Protein AF-A0A067N6C0-F1 (afdb_monomer)

Foldseek 3Di:
DDPPDCPPCPQFAPPPPPRDHDPDNLVSVQCCQCPVNVVNVVCLVVQHFSRAASDPPGRDTHSDPVVNLVCCCPVVVDDNVD

Sequence (82 aa):
MEVHYATYHTHVCAWDRCNKIFPDERLLDLHFSECHDPLTAVRKERGERTFSCHLATCPRLFQTPKGRRLHLISAHGFPKQY

Mean predicted aligned error: 6.68 Å

pLDDT: mean 85.38, std 14.49, range [41.66, 96.19]

Secondary structure (DSSP, 8-state):
--SSSSSSSTTB--STTT--B-SSHHHHHHHHHHHT-HHHHHHHHT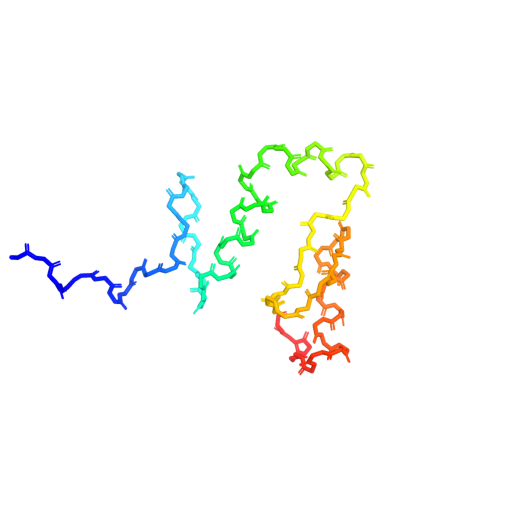T---EE-SSTT---EESSHHHHHHHHHHHH---TT-

Solvent-accessible surface area (backbone atoms only — not comparable to full-atom values): 5180 Å² total; per-residue (Å²): 140,85,94,79,76,68,87,88,60,78,28,50,44,84,53,88,94,59,70,47,76,40,98,40,62,65,56,35,52,49,47,43,48,67,74,68,36,68,66,47,54,56,39,48,76,73,66,39,60,69,43,66,48,82,50,89,91,43,91,53,62,19,75,41,72,67,60,43,52,53,45,40,32,73,77,66,66,42,62,93,84,112

Nearest PDB structures (foldseek):
  4m9e-assembly1_A  TM=4.845E-01  e=9.810E-03  Mus musculus
  6b0r-assembly1_D  TM=4.710E-01  e=1.327E-02  Homo sapiens
  6blw-assembly1_A  TM=4.746E-01  e=2.252E-02  Homo sapiens
  6wmi-assembly2_D  TM=4.932E-01  e=2.252E-02  Homo sapiens
  5ke8-assembly1_A  TM=4.397E-01  e=1.936E-02  Mus musculus

InterPro domains:
  IPR013087 Zinc finger C2H2-type [PS00028] (13-36)
  IPR013087 Zinc finger C2H2-type [PS00028] (53-76)
  IPR013087 Zinc finger C2H2-type [SM00355] (11-36)
  IPR013087 Zinc finger C2H2-type [SM00355] (51-76)
  IPR039258 Zinc finger protein 511 [PTHR21354] (2-82)

Structure (mmCIF, N/CA/C/O backbone):
data_AF-A0A067N6C0-F1
#
_entry.id   AF-A0A067N6C0-F1
#
loop_
_atom_site.group_PDB
_atom_site.id
_atom_site.type_symbol
_atom_site.label_atom_id
_atom_site.label_alt_id
_atom_site.label_comp_id
_atom_site.label_asym_id
_atom_site.label_entity_id
_atom_site.label_seq_id
_atom_site.pdbx_PDB_ins_code
_atom_site.Cartn_x
_atom_site.Cartn_y
_atom_site.Cartn_z
_atom_site.occupancy
_atom_site.B_iso_or_equiv
_atom_site.auth_seq_id
_atom_site.auth_comp_id
_atom_site.auth_asym_id
_atom_site.auth_atom_id
_atom_site.pdbx_PDB_model_num
ATOM 1 N N . MET A 1 1 ? -1.147 -22.240 -28.997 1.00 46.41 1 MET A N 1
ATOM 2 C CA . MET A 1 1 ? -0.040 -22.244 -28.016 1.00 46.41 1 MET A CA 1
ATOM 3 C C . MET A 1 1 ? -0.029 -20.823 -27.492 1.00 46.41 1 MET A C 1
ATOM 5 O O . MET A 1 1 ? 0.100 -19.940 -28.310 1.00 46.41 1 MET A O 1
ATOM 9 N N . GLU A 1 2 ? -0.587 -20.519 -26.327 1.00 48.16 2 GLU A N 1
ATOM 10 C CA . GLU A 1 2 ? 0.199 -20.247 -25.117 1.00 48.16 2 GLU A CA 1
ATOM 11 C C . GLU A 1 2 ? -0.795 -20.003 -23.963 1.00 48.16 2 GLU A C 1
ATOM 13 O O . GLU A 1 2 ? -1.001 -18.887 -23.509 1.00 48.16 2 GLU A O 1
ATOM 18 N N . VAL A 1 3 ? -1.490 -21.052 -23.518 1.00 47.28 3 VAL A N 1
ATOM 19 C CA . VAL A 1 3 ? -2.416 -20.972 -22.364 1.00 47.28 3 VAL A CA 1
ATOM 20 C C . VAL A 1 3 ? -1.796 -21.660 -21.139 1.00 47.28 3 VAL A C 1
ATOM 22 O O . VAL A 1 3 ? -2.496 -22.172 -20.278 1.00 47.28 3 VAL A O 1
ATOM 25 N N . HIS A 1 4 ? -0.460 -21.733 -21.069 1.00 49.75 4 HIS A N 1
ATOM 26 C CA . HIS A 1 4 ? 0.216 -22.592 -20.088 1.00 49.75 4 HIS A CA 1
ATOM 27 C C . HIS A 1 4 ? 1.510 -22.042 -19.461 1.00 49.75 4 HIS A C 1
ATOM 29 O O . HIS A 1 4 ? 2.317 -22.826 -18.974 1.00 49.75 4 HIS A O 1
ATOM 35 N N . TYR A 1 5 ? 1.706 -20.717 -19.407 1.00 41.66 5 TYR A N 1
ATOM 36 C CA . TYR A 1 5 ? 2.869 -20.122 -18.714 1.00 41.66 5 TYR A CA 1
ATOM 37 C C . TYR A 1 5 ? 2.552 -18.985 -17.724 1.00 41.66 5 TYR A C 1
ATOM 39 O O . TYR A 1 5 ? 3.465 -18.368 -17.184 1.00 41.66 5 TYR A O 1
ATOM 47 N N . ALA A 1 6 ? 1.278 -18.702 -17.431 1.00 47.69 6 ALA A N 1
ATOM 48 C CA . ALA A 1 6 ? 0.893 -17.524 -16.639 1.00 47.69 6 ALA A CA 1
ATOM 49 C C . ALA A 1 6 ? 0.762 -17.761 -15.118 1.00 47.69 6 ALA A C 1
ATOM 51 O O . ALA A 1 6 ? 0.388 -16.850 -14.381 1.00 47.69 6 ALA A O 1
ATOM 52 N N . THR A 1 7 ? 1.057 -18.965 -14.622 1.00 44.47 7 THR A N 1
ATOM 53 C CA . THR A 1 7 ? 0.645 -19.364 -13.260 1.00 44.47 7 THR A CA 1
ATOM 54 C C . THR A 1 7 ? 1.763 -19.365 -12.213 1.00 44.47 7 THR A C 1
ATOM 56 O O . THR A 1 7 ? 1.483 -19.587 -11.042 1.00 44.47 7 THR A O 1
ATOM 59 N N . TYR A 1 8 ? 3.010 -19.062 -12.596 1.00 45.28 8 TYR A N 1
ATOM 60 C CA . TYR A 1 8 ? 4.146 -18.926 -11.662 1.00 45.28 8 TYR A CA 1
ATOM 61 C C . TYR A 1 8 ? 4.799 -17.525 -11.674 1.00 45.28 8 TYR A C 1
ATOM 63 O O . TYR A 1 8 ? 5.802 -17.310 -11.000 1.00 45.28 8 TYR A O 1
ATOM 71 N N . HIS A 1 9 ? 4.240 -16.571 -12.433 1.00 53.59 9 HIS A N 1
ATOM 72 C CA . HIS A 1 9 ? 4.817 -15.239 -12.709 1.00 53.59 9 HIS A CA 1
ATOM 73 C C . HIS A 1 9 ? 3.807 -14.080 -12.547 1.00 53.59 9 HIS A C 1
ATOM 75 O O . HIS A 1 9 ? 4.060 -12.968 -13.000 1.00 53.59 9 HIS A O 1
ATOM 81 N N . THR A 1 10 ? 2.638 -14.310 -11.948 1.00 68.38 10 THR A N 1
ATOM 82 C CA . THR A 1 10 ? 1.469 -13.441 -12.177 1.00 68.38 10 THR A CA 1
ATOM 83 C C . THR A 1 10 ? 1.574 -12.058 -11.522 1.00 68.38 10 THR A C 1
ATOM 85 O O . THR A 1 10 ? 1.084 -11.089 -12.088 1.00 68.38 10 THR A O 1
ATOM 88 N N . HIS A 1 11 ? 2.261 -11.931 -10.379 1.00 83.06 11 HIS A N 1
ATOM 89 C CA . HIS A 1 11 ? 2.398 -10.656 -9.654 1.00 83.06 11 HIS A CA 1
ATOM 90 C C . HIS A 1 11 ? 3.867 -10.297 -9.383 1.00 83.06 11 HIS A C 1
ATOM 92 O O . HIS A 1 11 ? 4.265 -9.994 -8.255 1.00 83.06 11 HIS A O 1
ATOM 98 N N . VAL A 1 12 ? 4.697 -10.372 -10.424 1.00 87.44 12 VAL A N 1
ATOM 99 C CA . VAL A 1 12 ? 6.107 -9.960 -10.374 1.00 87.44 12 VAL A CA 1
ATOM 100 C C . VAL A 1 12 ? 6.247 -8.540 -10.912 1.00 87.44 12 VAL A C 1
ATOM 102 O O . VAL A 1 12 ? 5.695 -8.200 -11.956 1.00 87.44 12 VAL A O 1
ATOM 105 N N . CYS A 1 13 ? 7.014 -7.700 -10.220 1.00 89.56 13 CYS A N 1
ATOM 106 C CA . CYS A 1 13 ? 7.353 -6.379 -10.727 1.00 89.56 13 CYS A CA 1
ATOM 107 C C . CYS A 1 13 ? 8.291 -6.497 -11.934 1.00 89.56 13 CYS A C 1
ATOM 109 O O . CYS A 1 13 ? 9.452 -6.880 -11.789 1.00 89.56 13 CYS A O 1
ATOM 111 N N . ALA A 1 14 ? 7.784 -6.117 -13.109 1.00 86.81 14 ALA A N 1
ATOM 112 C CA . ALA A 1 14 ? 8.518 -6.119 -14.373 1.00 86.81 14 ALA A CA 1
ATOM 113 C C . ALA A 1 14 ? 9.470 -4.917 -14.546 1.00 86.81 14 ALA A C 1
ATOM 115 O O . ALA A 1 14 ? 10.080 -4.764 -15.602 1.00 86.81 14 ALA A O 1
ATOM 116 N N . TRP A 1 15 ? 9.591 -4.046 -13.537 1.00 84.06 15 TRP A N 1
ATOM 117 C CA . TRP A 1 15 ? 10.515 -2.916 -13.592 1.00 84.06 15 TRP A CA 1
ATOM 118 C C . TRP A 1 15 ? 11.965 -3.404 -13.591 1.00 84.06 15 TRP A C 1
ATOM 120 O O . TRP A 1 15 ? 12.322 -4.304 -12.820 1.00 84.06 15 TRP A O 1
ATOM 130 N N . ASP A 1 16 ? 12.804 -2.786 -14.427 1.00 85.25 16 ASP A N 1
ATOM 131 C CA . ASP A 1 16 ? 14.215 -3.150 -14.560 1.00 85.25 16 ASP A CA 1
ATOM 132 C C . ASP A 1 16 ? 14.900 -3.183 -13.185 1.00 85.25 16 ASP A C 1
ATOM 134 O O . ASP A 1 16 ? 14.769 -2.265 -12.374 1.00 85.25 16 ASP A O 1
ATOM 138 N N . ARG A 1 17 ? 15.600 -4.285 -12.901 1.00 84.62 17 ARG A N 1
ATOM 139 C CA . ARG A 1 17 ? 16.277 -4.562 -11.618 1.00 84.62 17 ARG A CA 1
ATOM 140 C C . ARG A 1 17 ? 15.391 -4.667 -10.363 1.00 84.62 17 ARG A C 1
ATOM 142 O O . ARG A 1 17 ? 15.955 -4.878 -9.293 1.00 84.62 17 ARG A O 1
ATOM 149 N N . CYS A 1 18 ? 14.058 -4.598 -10.439 1.00 89.56 18 CYS A N 1
ATOM 150 C CA . CYS A 1 18 ? 13.206 -4.750 -9.251 1.00 89.56 18 CYS A CA 1
ATOM 151 C C . CYS A 1 18 ? 12.937 -6.222 -8.894 1.00 89.56 18 CYS A C 1
ATOM 153 O O . CYS A 1 18 ? 13.263 -6.651 -7.788 1.00 89.56 18 CYS A O 1
ATOM 155 N N . ASN A 1 19 ? 12.361 -6.997 -9.825 1.00 86.06 19 ASN A N 1
ATOM 156 C CA . ASN A 1 19 ? 12.066 -8.438 -9.705 1.00 86.06 19 ASN A CA 1
ATOM 157 C C . ASN A 1 19 ? 11.373 -8.877 -8.393 1.00 86.06 19 ASN A C 1
ATOM 159 O O . ASN A 1 19 ? 11.475 -10.034 -7.983 1.00 86.06 19 ASN A O 1
ATOM 163 N N . LYS A 1 20 ? 10.664 -7.968 -7.709 1.00 88.44 20 LYS A N 1
ATOM 164 C CA . LYS A 1 20 ? 9.921 -8.292 -6.485 1.00 88.44 20 LYS A CA 1
ATOM 165 C C . LYS A 1 20 ? 8.666 -9.085 -6.816 1.00 88.44 20 LYS A C 1
ATOM 167 O O . LYS A 1 20 ? 7.955 -8.749 -7.759 1.00 88.44 20 LYS A O 1
ATOM 172 N N . ILE A 1 21 ? 8.389 -10.099 -6.005 1.00 89.56 21 ILE A N 1
ATOM 173 C CA . ILE A 1 21 ? 7.230 -10.981 -6.149 1.00 89.56 21 ILE A CA 1
ATOM 174 C C . ILE A 1 21 ? 6.219 -10.637 -5.059 1.00 89.56 21 ILE A C 1
ATOM 176 O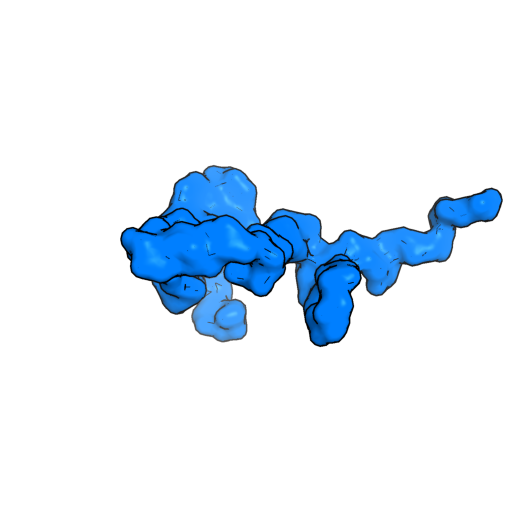 O . ILE A 1 21 ? 6.587 -10.502 -3.890 1.00 89.56 21 ILE A O 1
ATOM 180 N N . PHE A 1 22 ? 4.953 -10.508 -5.445 1.00 89.12 22 PHE A N 1
ATOM 181 C CA . PHE A 1 22 ? 3.849 -10.184 -4.550 1.00 89.12 22 PHE A CA 1
ATOM 182 C C . PHE A 1 22 ? 2.825 -11.323 -4.515 1.00 89.12 22 PHE A C 1
ATOM 184 O O . PHE A 1 22 ? 2.698 -12.072 -5.483 1.00 89.12 22 PHE A O 1
ATOM 191 N N . PRO A 1 23 ? 2.089 -11.488 -3.403 1.00 86.75 23 PRO A N 1
ATOM 192 C CA . PRO A 1 23 ? 1.099 -12.554 -3.302 1.00 86.75 23 PRO A CA 1
ATOM 193 C C . PRO A 1 23 ? -0.206 -12.236 -4.052 1.00 86.75 23 PRO A C 1
ATOM 195 O O . PRO A 1 23 ? -0.987 -13.147 -4.300 1.00 86.75 23 PRO A O 1
ATOM 198 N N . ASP A 1 24 ? -0.443 -10.978 -4.433 1.00 87.62 24 ASP A N 1
ATOM 199 C CA . ASP A 1 24 ? -1.661 -10.522 -5.115 1.00 87.62 24 ASP A CA 1
ATOM 200 C C . ASP A 1 24 ? -1.386 -9.279 -6.000 1.00 87.62 24 ASP A C 1
ATOM 202 O O . ASP A 1 24 ? -0.398 -8.563 -5.794 1.00 87.62 24 ASP A O 1
ATOM 206 N N . GLU A 1 25 ? -2.267 -9.037 -6.977 1.00 89.19 25 GLU A N 1
ATOM 207 C CA . GLU A 1 25 ? -2.218 -7.928 -7.938 1.00 89.19 25 GLU A CA 1
ATOM 208 C C . GLU A 1 25 ? -2.256 -6.564 -7.248 1.00 89.19 25 GLU A C 1
ATOM 210 O O . GLU A 1 25 ? -1.467 -5.678 -7.577 1.00 89.19 25 GLU A O 1
ATOM 215 N N . ARG A 1 26 ? -3.124 -6.387 -6.248 1.00 90.62 26 ARG A N 1
ATOM 216 C CA . ARG A 1 26 ? -3.270 -5.110 -5.547 1.00 90.62 26 ARG A CA 1
ATOM 217 C C . ARG A 1 26 ? -1.974 -4.703 -4.841 1.00 90.62 26 ARG A C 1
ATOM 219 O O . ARG A 1 26 ? -1.637 -3.518 -4.810 1.00 90.62 26 ARG A O 1
ATOM 226 N N . LEU A 1 27 ? -1.227 -5.655 -4.286 1.00 91.69 27 LEU A N 1
ATOM 227 C CA . LEU A 1 27 ? 0.082 -5.377 -3.686 1.00 91.69 27 LEU A CA 1
ATOM 228 C C . LEU A 1 27 ? 1.156 -5.032 -4.722 1.00 91.69 27 LEU A C 1
ATOM 230 O O . LEU A 1 27 ? 2.005 -4.182 -4.443 1.00 91.69 27 LEU A O 1
ATOM 234 N N . LEU A 1 28 ? 1.112 -5.653 -5.902 1.00 92.56 28 LEU A N 1
ATOM 235 C CA . LEU A 1 28 ? 1.984 -5.288 -7.016 1.00 92.56 28 LEU A CA 1
ATOM 236 C C . LEU A 1 28 ? 1.683 -3.863 -7.513 1.00 92.56 28 LEU A C 1
ATOM 238 O O . LEU A 1 28 ? 2.611 -3.069 -7.663 1.00 92.56 28 LEU A O 1
ATOM 242 N N . ASP A 1 29 ? 0.410 -3.524 -7.710 1.00 91.19 29 ASP A N 1
ATOM 243 C CA . ASP A 1 29 ? -0.047 -2.182 -8.095 1.00 91.19 29 ASP A CA 1
ATOM 244 C C . ASP A 1 29 ? 0.403 -1.123 -7.076 1.00 91.19 29 ASP A C 1
ATOM 246 O O . ASP A 1 29 ? 1.027 -0.117 -7.430 1.00 91.19 29 ASP A O 1
ATOM 250 N N . LEU A 1 30 ? 0.196 -1.403 -5.783 1.00 93.12 30 LEU A N 1
ATOM 251 C CA . LEU A 1 30 ? 0.682 -0.549 -4.702 1.00 93.12 30 LEU A CA 1
ATOM 252 C C . LEU A 1 30 ? 2.183 -0.337 -4.770 1.00 93.12 30 LEU A C 1
ATOM 254 O O . LEU A 1 30 ? 2.654 0.788 -4.646 1.00 93.12 30 LEU A O 1
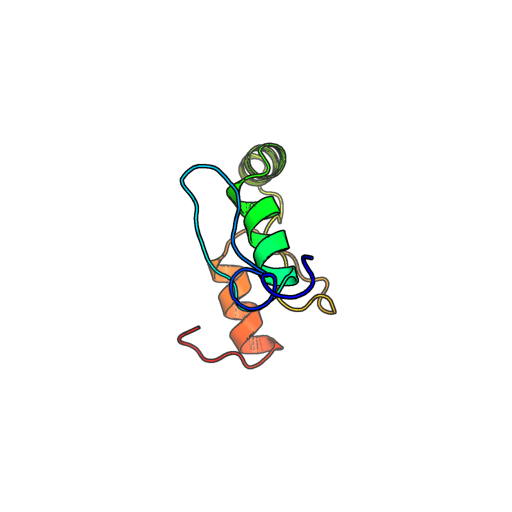ATOM 258 N N . HIS A 1 31 ? 2.944 -1.409 -4.958 1.00 92.75 31 HIS A N 1
ATOM 259 C CA . HIS A 1 31 ? 4.386 -1.312 -5.073 1.00 92.75 31 HIS A CA 1
ATOM 260 C C . HIS A 1 31 ? 4.807 -0.463 -6.275 1.00 92.75 31 HIS A C 1
ATOM 262 O O . HIS A 1 31 ? 5.695 0.380 -6.131 1.00 92.75 31 HIS A O 1
ATOM 268 N N . PHE A 1 32 ? 4.169 -0.650 -7.429 1.00 88.75 32 PHE A N 1
ATOM 269 C CA . PHE A 1 32 ? 4.458 0.124 -8.627 1.00 88.75 32 PHE A CA 1
ATOM 270 C C . PHE A 1 32 ? 4.206 1.617 -8.390 1.00 88.75 32 PHE A C 1
ATOM 272 O O . PHE A 1 32 ? 5.120 2.427 -8.549 1.00 88.75 32 PHE A O 1
ATOM 279 N N . SER A 1 33 ? 3.021 1.978 -7.895 1.00 89.88 33 SER A N 1
ATOM 280 C CA . SER A 1 33 ? 2.698 3.369 -7.567 1.00 89.88 33 SER A CA 1
ATOM 281 C C . SER A 1 33 ? 3.589 3.930 -6.454 1.00 89.88 33 SER A C 1
ATOM 283 O O . SER A 1 33 ? 3.976 5.086 -6.495 1.00 89.88 33 SER A O 1
ATOM 285 N N . GLU A 1 34 ? 3.965 3.149 -5.447 1.00 91.62 34 GLU A N 1
ATOM 286 C CA . GLU A 1 34 ? 4.709 3.684 -4.303 1.00 91.62 34 GLU A CA 1
ATOM 287 C C . GLU A 1 34 ? 6.223 3.761 -4.532 1.00 91.62 34 GLU A C 1
ATOM 289 O O . GLU A 1 34 ? 6.896 4.530 -3.834 1.00 91.62 34 GLU A O 1
ATOM 294 N N . CYS A 1 35 ? 6.768 2.959 -5.450 1.00 88.81 35 CYS A N 1
ATOM 295 C CA . CYS A 1 35 ? 8.208 2.763 -5.632 1.00 88.81 35 CYS A CA 1
ATOM 296 C C . CYS A 1 35 ? 8.720 3.142 -7.028 1.00 88.81 35 CYS A C 1
ATOM 298 O O . CYS A 1 35 ? 9.901 3.461 -7.155 1.00 88.81 35 CYS A O 1
ATOM 300 N N . HIS A 1 36 ? 7.865 3.104 -8.052 1.00 88.31 36 HIS A N 1
ATOM 301 C CA . HIS A 1 36 ? 8.253 3.324 -9.449 1.00 88.31 36 HIS A CA 1
ATOM 302 C C . HIS A 1 36 ? 7.534 4.503 -10.109 1.00 88.31 36 HIS A C 1
ATOM 304 O O . HIS A 1 36 ? 8.020 5.001 -11.121 1.00 88.31 36 HIS A O 1
ATOM 310 N N . ASP A 1 37 ? 6.439 5.004 -9.534 1.00 88.12 37 ASP A N 1
ATOM 311 C CA . ASP A 1 37 ? 5.791 6.223 -10.017 1.00 88.12 37 ASP A CA 1
ATOM 312 C C . ASP A 1 37 ? 6.565 7.482 -9.558 1.00 88.12 37 ASP A C 1
ATOM 314 O O . ASP A 1 37 ? 6.607 7.794 -8.360 1.00 88.12 37 ASP A O 1
ATOM 318 N N . PRO A 1 38 ? 7.180 8.245 -10.484 1.00 85.75 38 PRO A N 1
ATOM 319 C CA . PRO A 1 38 ? 7.959 9.433 -10.138 1.00 85.75 38 PRO A CA 1
ATOM 320 C C . PRO A 1 38 ? 7.088 10.549 -9.550 1.00 85.75 38 PRO A C 1
ATOM 322 O O . PRO A 1 38 ? 7.558 11.333 -8.725 1.00 85.75 38 PRO A O 1
ATOM 325 N N . LEU A 1 39 ? 5.801 10.608 -9.909 1.00 87.69 39 LEU A N 1
ATOM 326 C CA . LEU A 1 39 ? 4.875 11.581 -9.335 1.00 87.69 39 LEU A CA 1
ATOM 327 C C . LEU A 1 39 ? 4.655 11.326 -7.838 1.00 87.69 39 LEU A C 1
ATOM 329 O O . LEU A 1 39 ? 4.561 12.266 -7.048 1.00 87.69 39 LEU A O 1
ATOM 333 N N . THR A 1 40 ? 4.636 10.064 -7.422 1.00 87.50 40 THR A N 1
ATOM 334 C CA . THR A 1 40 ? 4.541 9.670 -6.019 1.00 87.50 40 THR A CA 1
ATOM 335 C C . THR A 1 40 ? 5.757 10.117 -5.208 1.00 87.50 40 THR A C 1
ATOM 337 O O . THR A 1 40 ? 5.590 10.488 -4.045 1.00 87.50 40 THR A O 1
ATOM 340 N N . ALA A 1 41 ? 6.957 10.173 -5.797 1.00 86.12 41 ALA A N 1
ATOM 341 C CA . ALA A 1 41 ? 8.126 10.758 -5.134 1.00 86.12 41 ALA A CA 1
ATOM 342 C C . ALA A 1 41 ? 7.910 12.252 -4.830 1.00 86.12 41 ALA A C 1
ATOM 344 O O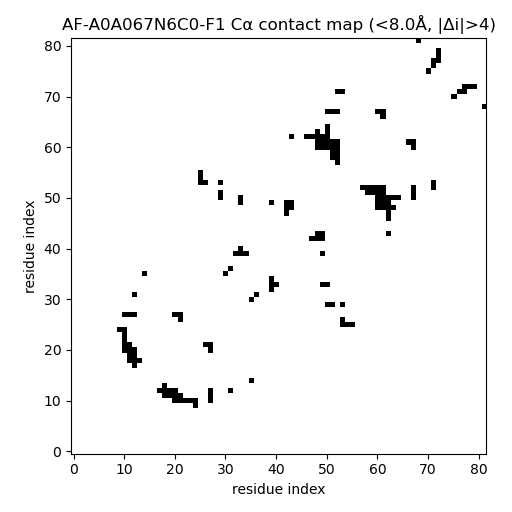 . ALA A 1 41 ? 8.021 12.662 -3.676 1.00 86.12 41 ALA A O 1
ATOM 345 N N . VAL A 1 42 ? 7.454 13.026 -5.819 1.00 90.81 42 VAL A N 1
ATOM 346 C CA . VAL A 1 42 ? 7.144 14.458 -5.646 1.00 90.81 42 VAL A CA 1
ATOM 347 C C . VAL A 1 42 ? 6.042 14.673 -4.602 1.00 90.81 42 VAL A C 1
ATOM 349 O O . VAL A 1 42 ? 6.137 15.545 -3.740 1.00 90.81 42 VAL A O 1
ATOM 352 N N . ARG A 1 43 ? 4.990 13.847 -4.629 1.00 90.81 43 ARG A N 1
ATOM 353 C CA . ARG A 1 43 ? 3.906 13.890 -3.631 1.00 90.81 43 ARG A CA 1
ATOM 354 C C . ARG A 1 43 ? 4.415 13.598 -2.216 1.00 90.81 43 ARG A C 1
ATOM 356 O O . ARG A 1 43 ? 3.989 14.246 -1.262 1.00 90.81 43 ARG A O 1
ATOM 363 N N . LYS A 1 44 ? 5.350 12.652 -2.064 1.00 88.38 44 LYS A N 1
ATOM 364 C CA . LYS A 1 44 ? 6.000 12.359 -0.775 1.00 88.38 44 LYS A CA 1
ATOM 365 C C . LYS A 1 44 ? 6.807 13.550 -0.266 1.00 88.38 44 LYS A C 1
ATOM 367 O O . LYS A 1 44 ? 6.689 13.872 0.912 1.00 88.38 44 LYS A O 1
ATOM 372 N N . GLU A 1 45 ? 7.562 14.227 -1.131 1.00 89.12 45 GLU A N 1
ATOM 373 C CA . GLU A 1 45 ? 8.313 15.440 -0.765 1.00 89.12 45 GLU A CA 1
ATOM 374 C C . GLU A 1 45 ? 7.392 16.575 -0.295 1.00 89.12 45 GLU A C 1
ATOM 376 O O . GLU A 1 45 ? 7.735 17.322 0.617 1.00 89.12 45 GLU A O 1
ATOM 381 N N . ARG A 1 46 ? 6.174 16.652 -0.844 1.00 91.75 46 ARG A N 1
ATOM 382 C CA . ARG A 1 46 ? 5.124 17.590 -0.409 1.00 91.75 46 ARG A CA 1
ATOM 383 C C . ARG A 1 46 ? 4.405 17.176 0.883 1.00 91.75 46 ARG A C 1
ATOM 385 O O . ARG A 1 46 ? 3.535 17.908 1.349 1.00 91.75 46 ARG A O 1
ATOM 392 N N . GLY A 1 47 ? 4.727 16.015 1.458 1.00 88.75 47 GLY A N 1
ATOM 393 C CA . GLY A 1 47 ? 4.081 15.490 2.666 1.00 88.75 47 GLY A CA 1
ATOM 394 C C . GLY A 1 47 ? 2.706 14.853 2.429 1.00 88.75 47 GLY A C 1
ATOM 395 O O . GLY A 1 47 ? 1.928 14.680 3.370 1.00 88.75 47 GLY A O 1
ATOM 396 N N . GLU A 1 48 ? 2.373 14.494 1.188 1.00 92.75 48 GLU A N 1
ATOM 397 C CA . GLU A 1 48 ? 1.091 13.866 0.865 1.00 92.75 48 GLU A CA 1
ATOM 398 C C . GLU A 1 48 ? 1.047 12.386 1.282 1.00 92.75 48 GLU A C 1
ATOM 400 O O . GLU A 1 48 ? 2.052 11.671 1.353 1.00 92.75 48 GLU A O 1
ATOM 405 N N . ARG A 1 49 ? -0.166 11.894 1.555 1.00 92.62 49 ARG A N 1
ATOM 406 C CA . ARG A 1 49 ? -0.409 10.489 1.904 1.00 92.62 49 ARG A CA 1
ATOM 407 C C . ARG A 1 49 ? -0.422 9.637 0.638 1.00 92.62 49 ARG A C 1
ATOM 409 O O . ARG A 1 49 ? -1.436 9.575 -0.046 1.00 92.62 49 ARG A O 1
ATOM 416 N N . THR A 1 50 ? 0.692 8.979 0.346 1.00 93.69 50 THR A N 1
ATOM 417 C CA . THR A 1 50 ? 0.877 8.179 -0.877 1.00 93.69 50 THR A CA 1
ATOM 418 C C . THR A 1 50 ? 0.786 6.674 -0.650 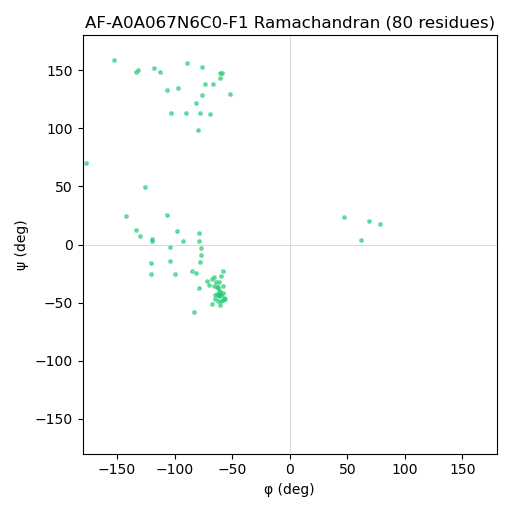1.00 93.69 50 THR A C 1
ATOM 420 O O . THR A 1 50 ? 0.630 5.922 -1.602 1.00 93.69 50 THR A O 1
ATOM 423 N N . PHE A 1 51 ? 0.840 6.223 0.604 1.00 93.50 51 PHE A N 1
ATOM 424 C CA . PHE A 1 51 ? 0.777 4.805 0.938 1.00 93.50 51 PHE A CA 1
ATOM 425 C C . PHE A 1 51 ? -0.669 4.379 1.155 1.00 93.50 51 PHE A C 1
ATOM 427 O O . PHE A 1 51 ? -1.276 4.794 2.143 1.00 93.50 51 PHE A O 1
ATOM 434 N N . SER A 1 52 ? -1.224 3.534 0.291 1.00 95.12 52 SER A N 1
ATOM 435 C CA . SER A 1 52 ? -2.604 3.062 0.481 1.00 95.12 52 SER A CA 1
ATOM 436 C C . SER A 1 52 ? -2.659 1.796 1.327 1.00 95.12 52 SER A C 1
ATOM 438 O O . SER A 1 52 ? -1.683 1.046 1.406 1.00 95.12 52 SER A O 1
ATOM 440 N N . CYS A 1 53 ? -3.804 1.544 1.966 1.00 95.88 53 CYS A N 1
ATOM 441 C CA . CYS A 1 53 ? -4.062 0.259 2.607 1.00 95.88 53 CYS A CA 1
ATOM 442 C C . CYS A 1 53 ? -3.976 -0.890 1.587 1.00 95.88 53 CYS A C 1
ATOM 444 O O . CYS A 1 53 ? -4.318 -0.729 0.413 1.00 95.88 53 CYS A O 1
ATOM 446 N N . HIS A 1 54 ? -3.524 -2.054 2.060 1.00 94.12 54 HIS A N 1
ATOM 447 C CA . HIS A 1 54 ? -3.415 -3.263 1.244 1.00 94.12 54 HIS A CA 1
ATOM 448 C C . HIS A 1 54 ? -4.782 -3.804 0.822 1.00 94.12 54 HIS A C 1
ATOM 450 O O . HIS A 1 54 ? -4.907 -4.392 -0.244 1.00 94.12 54 HIS A O 1
ATOM 456 N N . LEU A 1 55 ? -5.815 -3.585 1.637 1.00 93.50 55 LEU A N 1
ATOM 457 C CA . LEU A 1 55 ? -7.175 -3.971 1.287 1.00 93.50 55 LEU A CA 1
ATOM 458 C C . LEU A 1 55 ? -7.792 -2.907 0.378 1.00 93.50 55 LEU A C 1
ATOM 460 O O . LEU A 1 55 ? -7.917 -1.753 0.786 1.00 93.50 55 LEU A O 1
ATOM 464 N N . ALA A 1 56 ? -8.225 -3.300 -0.822 1.00 90.19 56 ALA A N 1
ATOM 465 C CA . ALA A 1 56 ? -8.885 -2.405 -1.779 1.00 90.19 56 ALA A CA 1
ATOM 466 C C . ALA A 1 56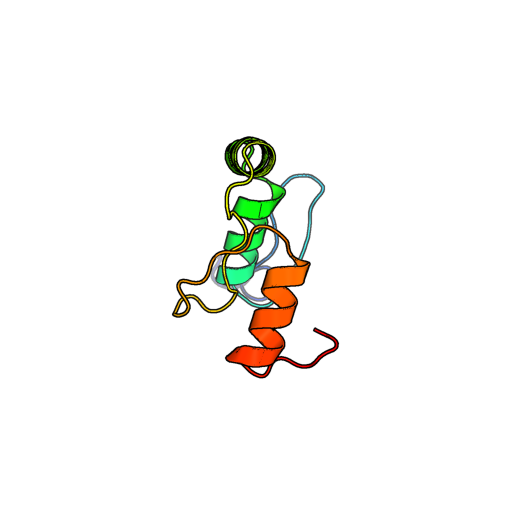 ? -10.183 -1.785 -1.227 1.00 90.19 56 ALA A C 1
ATOM 468 O O . ALA A 1 56 ? -10.553 -0.674 -1.591 1.00 90.19 56 ALA A O 1
ATOM 469 N N . THR A 1 57 ? -10.847 -2.474 -0.297 1.00 93.19 57 THR A N 1
ATOM 470 C CA . THR A 1 57 ? -12.054 -1.992 0.387 1.00 93.19 57 THR A CA 1
ATOM 471 C C . THR A 1 57 ? -11.768 -0.956 1.478 1.00 93.19 57 THR A C 1
ATOM 473 O O . THR A 1 57 ? -12.703 -0.360 2.010 1.00 93.19 57 THR A O 1
ATOM 476 N N . CYS A 1 58 ? -10.500 -0.719 1.832 1.00 95.56 58 CYS A N 1
ATOM 477 C CA . CYS A 1 58 ? -10.116 0.231 2.869 1.00 95.56 58 CYS A CA 1
ATOM 478 C C . CYS A 1 58 ? -9.567 1.534 2.252 1.00 95.56 58 CYS A C 1
ATOM 480 O O . CYS A 1 58 ? -8.459 1.536 1.712 1.00 95.56 58 CYS A O 1
ATOM 482 N N . PRO A 1 59 ? -10.260 2.681 2.396 1.00 94.44 59 PRO A N 1
ATOM 483 C CA . PRO A 1 59 ? -9.867 3.944 1.758 1.00 94.44 59 PRO A CA 1
ATOM 484 C C . PRO A 1 59 ? -8.728 4.681 2.490 1.00 94.44 59 PRO A C 1
ATOM 486 O O . PRO A 1 59 ? -8.465 5.856 2.235 1.00 94.44 59 PRO A O 1
ATOM 489 N N . ARG A 1 60 ? -8.077 4.046 3.474 1.00 96.19 60 ARG A N 1
ATOM 490 C CA . ARG A 1 60 ? -7.084 4.710 4.329 1.00 96.19 60 ARG A CA 1
ATOM 491 C C . ARG A 1 60 ? -5.762 4.897 3.585 1.00 96.19 60 ARG A C 1
ATOM 493 O O . ARG A 1 60 ? -5.181 3.938 3.080 1.00 96.19 60 ARG A O 1
ATOM 500 N N . LEU A 1 61 ? -5.269 6.135 3.614 1.00 94.88 61 LEU A N 1
ATOM 501 C CA . LEU A 1 61 ? -3.965 6.535 3.089 1.00 94.88 61 LEU A CA 1
ATOM 502 C C . LEU A 1 61 ? -3.029 6.970 4.223 1.00 94.88 61 LEU A C 1
ATOM 504 O O . LEU A 1 61 ? -3.462 7.551 5.225 1.00 94.88 61 LEU A O 1
ATOM 508 N N . PHE A 1 62 ? -1.734 6.741 4.037 1.00 95.38 62 PHE A N 1
ATOM 509 C CA . PHE A 1 62 ? -0.686 6.976 5.024 1.00 95.38 62 PHE A CA 1
ATOM 510 C C . PHE A 1 62 ? 0.479 7.753 4.409 1.00 95.38 62 PHE A C 1
ATOM 512 O O . PHE A 1 62 ? 0.763 7.651 3.220 1.00 95.38 62 PHE A O 1
ATOM 519 N N . GLN A 1 63 ? 1.166 8.537 5.239 1.00 92.19 63 GLN A N 1
ATOM 520 C CA . GLN A 1 63 ? 2.407 9.225 4.850 1.00 92.19 63 GLN A CA 1
ATOM 521 C C . GLN A 1 63 ? 3.625 8.302 4.929 1.00 92.19 63 GLN A C 1
ATOM 523 O O . GLN A 1 63 ? 4.617 8.537 4.254 1.00 92.19 63 GLN A O 1
ATOM 528 N N . THR A 1 64 ? 3.570 7.256 5.761 1.00 91.31 64 THR A N 1
ATOM 529 C CA . THR A 1 64 ? 4.708 6.360 5.987 1.00 91.31 64 THR A CA 1
ATOM 530 C C . THR A 1 64 ? 4.290 4.889 5.932 1.00 91.31 64 THR A C 1
ATOM 532 O O . THR A 1 64 ? 3.186 4.548 6.381 1.00 91.31 64 THR A O 1
ATOM 535 N N . PRO A 1 65 ? 5.187 3.985 5.488 1.00 92.06 65 PRO A N 1
ATOM 536 C CA . PRO A 1 65 ? 4.948 2.541 5.535 1.00 92.06 65 PRO A CA 1
ATOM 537 C C . PRO A 1 65 ? 4.681 2.040 6.959 1.00 92.06 65 PRO A C 1
ATOM 539 O O . PRO A 1 65 ? 3.839 1.170 7.172 1.00 92.06 65 PRO A O 1
ATOM 542 N N . LYS A 1 66 ? 5.354 2.629 7.960 1.00 93.06 66 LYS A N 1
ATOM 543 C CA . LYS A 1 66 ? 5.146 2.308 9.380 1.00 93.06 66 LYS A CA 1
ATOM 544 C C . LYS A 1 66 ? 3.713 2.614 9.821 1.00 93.06 66 LYS A C 1
ATOM 546 O O . LYS A 1 66 ? 3.101 1.788 10.493 1.00 93.06 66 LYS A O 1
ATOM 551 N N . GLY A 1 67 ? 3.167 3.766 9.421 1.00 94.94 67 GLY A N 1
ATOM 552 C CA . GLY A 1 67 ? 1.778 4.134 9.709 1.00 94.94 67 GLY A CA 1
ATOM 553 C C . GLY A 1 67 ? 0.779 3.150 9.100 1.00 94.94 67 GLY A C 1
ATOM 554 O O . GLY A 1 67 ? -0.137 2.703 9.790 1.00 94.94 67 GLY A O 1
ATOM 555 N N . ARG A 1 68 ? 1.007 2.739 7.845 1.00 95.69 68 ARG A N 1
ATOM 556 C CA . ARG A 1 68 ? 0.210 1.694 7.192 1.00 95.69 68 ARG A CA 1
ATOM 557 C C . ARG A 1 68 ? 0.279 0.368 7.945 1.00 95.69 68 ARG A C 1
ATOM 559 O O . ARG A 1 68 ? -0.760 -0.221 8.220 1.00 95.69 68 ARG A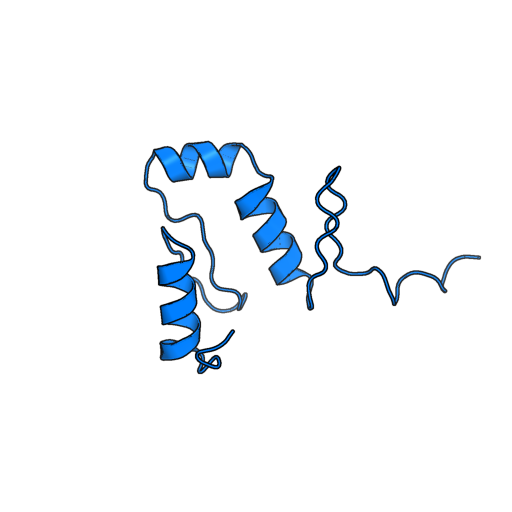 O 1
ATOM 566 N N . ARG A 1 69 ? 1.482 -0.088 8.308 1.00 94.12 69 ARG A N 1
ATOM 567 C CA . ARG A 1 69 ? 1.681 -1.352 9.035 1.00 94.12 69 ARG A CA 1
ATOM 568 C C . ARG A 1 69 ? 0.914 -1.380 10.352 1.00 94.12 69 ARG A C 1
ATOM 570 O O . ARG A 1 69 ? 0.221 -2.351 10.631 1.00 94.12 69 ARG A O 1
ATOM 577 N N . LEU A 1 70 ? 0.994 -0.306 11.137 1.00 95.75 70 LEU A N 1
ATOM 578 C CA . LEU A 1 70 ? 0.247 -0.203 12.392 1.00 95.75 70 LEU A CA 1
ATOM 579 C C . LEU A 1 70 ? -1.266 -0.285 12.165 1.00 95.75 70 LEU A C 1
ATOM 581 O O . LEU A 1 70 ? -1.945 -0.977 12.915 1.00 95.75 70 LEU A O 1
ATOM 585 N N . HIS A 1 71 ? -1.781 0.363 11.118 1.00 96.12 71 HIS A N 1
ATOM 586 C CA . HIS A 1 71 ? -3.194 0.276 10.756 1.00 96.12 71 HIS A CA 1
ATOM 587 C C . HIS A 1 71 ? -3.618 -1.132 10.324 1.00 96.12 71 HIS A C 1
ATOM 589 O O . HIS A 1 71 ? -4.667 -1.596 10.754 1.00 96.12 71 HIS A O 1
ATOM 595 N N . LEU A 1 72 ? -2.814 -1.824 9.512 1.00 95.31 72 LEU A N 1
ATOM 596 C C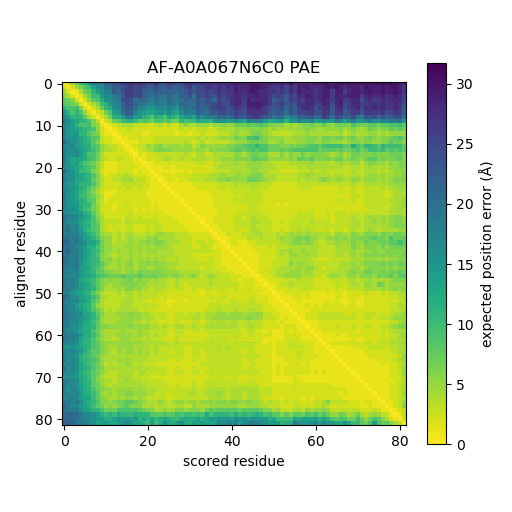A . LEU A 1 72 ? -3.099 -3.206 9.114 1.00 95.31 72 LEU A CA 1
ATOM 597 C C . LEU A 1 72 ? -3.214 -4.118 10.343 1.00 95.31 72 LEU A C 1
ATOM 599 O O . LEU A 1 72 ? -4.129 -4.933 10.426 1.00 95.31 72 LEU A O 1
ATOM 603 N N . ILE A 1 73 ? -2.326 -3.943 11.325 1.00 95.06 73 ILE A N 1
ATOM 604 C CA . ILE A 1 73 ? -2.361 -4.709 12.576 1.00 95.06 73 ILE A CA 1
ATOM 605 C C . ILE A 1 73 ? -3.605 -4.345 13.398 1.00 95.06 73 ILE A C 1
ATOM 607 O O . ILE A 1 73 ? -4.335 -5.234 13.825 1.00 95.06 73 ILE A O 1
ATOM 611 N N . SER A 1 74 ? -3.862 -3.055 13.631 1.00 95.19 74 SER A N 1
ATOM 612 C CA . SER A 1 74 ? -4.910 -2.633 14.567 1.00 95.19 74 SER A CA 1
ATOM 613 C C . SER A 1 74 ? -6.329 -2.712 14.001 1.00 95.19 74 SER A C 1
ATOM 615 O O . SER A 1 74 ? -7.246 -3.051 14.739 1.00 95.19 74 SER A O 1
ATOM 617 N N . ALA A 1 75 ? -6.523 -2.395 12.719 1.00 95.88 75 ALA A N 1
ATOM 618 C CA . ALA A 1 75 ? -7.843 -2.312 12.089 1.00 95.88 75 ALA A CA 1
ATOM 619 C C . ALA A 1 75 ? -8.207 -3.560 11.274 1.00 95.88 75 ALA A C 1
ATOM 621 O O . ALA A 1 75 ? -9.390 -3.830 11.080 1.00 95.88 75 ALA A O 1
ATOM 622 N N . HIS A 1 76 ? -7.210 -4.307 10.792 1.00 95.25 76 HIS A N 1
ATOM 623 C CA . HIS A 1 76 ? -7.419 -5.495 9.958 1.00 95.25 76 HIS A CA 1
ATOM 624 C C . HIS A 1 76 ? -6.849 -6.780 10.573 1.00 95.25 76 HIS A C 1
ATOM 626 O O . HIS A 1 76 ? -6.922 -7.832 9.946 1.00 95.25 76 HIS A O 1
ATOM 632 N N . GLY A 1 77 ? -6.300 -6.720 11.791 1.00 92.88 77 GLY A N 1
ATOM 633 C CA . GLY A 1 77 ? -5.850 -7.902 12.528 1.00 92.88 77 GLY A CA 1
ATOM 634 C C . GLY A 1 77 ? -4.621 -8.593 11.936 1.00 92.88 77 GLY A C 1
ATOM 635 O O . GLY A 1 77 ? -4.391 -9.766 12.224 1.00 92.88 77 GLY A O 1
ATOM 636 N N . PHE A 1 78 ? -3.829 -7.901 11.109 1.00 91.31 78 PHE A N 1
ATOM 637 C CA . PHE A 1 78 ? -2.613 -8.487 10.542 1.00 91.31 78 PHE A CA 1
ATOM 638 C C . PHE A 1 78 ? -1.627 -8.891 11.652 1.00 91.31 78 PHE A C 1
ATOM 640 O O . PHE A 1 78 ? -1.532 -8.211 12.682 1.00 91.31 78 PHE A O 1
ATOM 647 N N . PRO A 1 79 ? -0.843 -9.965 11.451 1.00 90.75 79 PRO A N 1
ATOM 648 C CA . PRO A 1 79 ? 0.167 -10.374 12.414 1.00 90.75 79 PRO A CA 1
ATOM 649 C C . PRO A 1 79 ? 1.206 -9.266 12.610 1.00 90.75 79 PRO A C 1
ATOM 651 O O . PRO A 1 79 ? 1.622 -8.595 11.666 1.00 90.75 79 PRO A O 1
ATOM 654 N N . LYS A 1 80 ? 1.694 -9.097 13.845 1.00 80.69 80 LYS A N 1
ATOM 655 C CA . LYS A 1 80 ? 2.700 -8.065 14.171 1.00 80.69 80 LYS A CA 1
ATOM 656 C C . LYS A 1 80 ? 3.994 -8.203 13.356 1.00 80.69 80 LYS A C 1
ATOM 658 O O . LYS A 1 80 ? 4.711 -7.217 13.196 1.00 80.69 80 LYS A O 1
ATOM 663 N N . GLN A 1 81 ? 4.280 -9.401 12.848 1.00 74.44 81 GLN A N 1
ATOM 664 C CA . GLN A 1 81 ? 5.458 -9.723 12.038 1.00 74.44 81 GLN A CA 1
ATOM 665 C C . GLN A 1 81 ? 5.210 -9.719 10.518 1.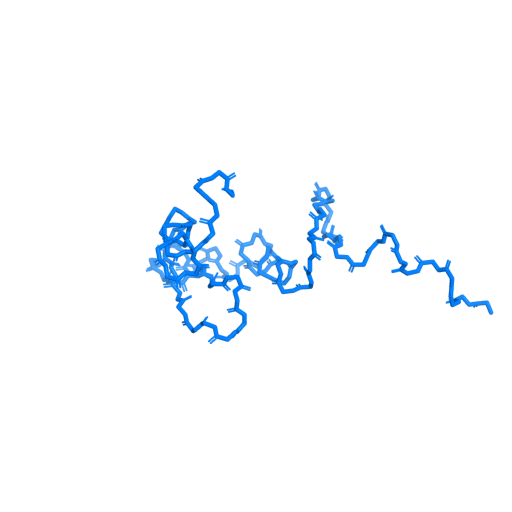00 74.44 81 GLN A C 1
ATOM 667 O O . GLN A 1 81 ? 6.089 -10.160 9.790 1.00 74.44 81 GLN A O 1
ATOM 672 N N . TYR A 1 82 ? 4.068 -9.208 10.035 1.00 64.25 82 TYR A N 1
ATOM 673 C CA . TYR A 1 82 ? 3.918 -8.886 8.606 1.00 64.25 82 TYR A CA 1
ATOM 674 C C . TYR A 1 82 ? 5.024 -7.926 8.139 1.00 64.25 82 TYR A C 1
ATOM 676 O O . TYR A 1 82 ? 5.374 -7.010 8.935 1.00 64.25 82 TYR A O 1
#

Radius of gyration: 14.76 Å; Cα contacts (8 Å, |Δi|>4): 83; chains: 1; bounding box: 28×40×43 Å

Organism: Botryobasidium botryosum (strain FD-172 SS1) (NCBI:txid930990)